Protein AF-A0A920FJJ7-F1 (afdb_monomer)

pLDDT: mean 78.26, std 10.27, range [56.25, 90.88]

Structure (mmCIF, N/CA/C/O backbone):
data_AF-A0A920FJJ7-F1
#
_entry.id   AF-A0A920FJJ7-F1
#
loop_
_atom_site.group_PDB
_atom_site.id
_atom_site.type_symbol
_atom_site.label_atom_id
_atom_site.label_alt_id
_atom_site.label_comp_id
_atom_site.label_asym_id
_atom_site.label_entity_id
_atom_site.label_seq_id
_atom_site.pdbx_PDB_ins_code
_atom_site.Cartn_x
_atom_site.Cartn_y
_atom_site.Cartn_z
_atom_site.occupancy
_atom_site.B_iso_or_equiv
_atom_site.auth_seq_id
_atom_site.auth_comp_id
_atom_site.auth_asym_id
_atom_site.auth_atom_id
_atom_site.pdbx_PDB_model_num
ATOM 1 N N . MET A 1 1 ? -10.979 -14.466 13.571 1.00 78.62 1 MET A N 1
ATOM 2 C CA . MET A 1 1 ? -10.227 -13.204 13.369 1.00 78.62 1 MET A CA 1
ATOM 3 C C . MET A 1 1 ? -8.866 -13.423 12.725 1.00 78.62 1 MET A C 1
ATOM 5 O O . MET A 1 1 ? -8.682 -12.882 11.652 1.00 78.62 1 MET A O 1
ATOM 9 N N . ARG A 1 2 ? -7.934 -14.203 13.305 1.00 85.06 2 ARG A N 1
ATOM 10 C CA . ARG A 1 2 ? -6.644 -14.504 12.638 1.00 85.06 2 ARG A CA 1
ATOM 11 C C . ARG A 1 2 ? -6.841 -15.145 11.257 1.00 85.06 2 ARG A C 1
ATOM 13 O O . ARG A 1 2 ? -6.431 -14.547 10.279 1.00 85.06 2 ARG A O 1
ATOM 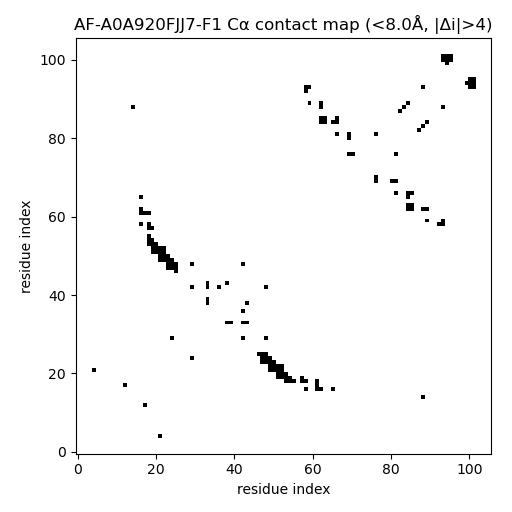20 N N . ALA A 1 3 ? -7.632 -16.218 11.189 1.00 88.69 3 ALA A N 1
ATOM 21 C CA . ALA A 1 3 ? -8.030 -16.837 9.922 1.00 88.69 3 ALA A CA 1
ATOM 22 C C . ALA A 1 3 ? -8.698 -15.849 8.943 1.00 88.69 3 ALA A C 1
ATOM 24 O O . ALA A 1 3 ? -8.451 -15.890 7.749 1.00 88.69 3 ALA A O 1
ATOM 25 N N . CYS A 1 4 ? -9.507 -14.905 9.439 1.00 86.88 4 CYS A N 1
ATOM 26 C CA . CYS A 1 4 ? -10.116 -13.882 8.586 1.00 86.88 4 CYS A CA 1
ATOM 27 C C . CYS A 1 4 ? -9.055 -12.948 7.989 1.00 86.88 4 CYS A C 1
ATOM 29 O O . CYS A 1 4 ? -9.129 -12.645 6.812 1.00 86.88 4 CYS A O 1
ATOM 31 N N . LEU A 1 5 ? -8.067 -12.516 8.783 1.00 85.81 5 LEU A N 1
ATOM 32 C CA . LEU A 1 5 ? -6.971 -11.669 8.302 1.00 85.81 5 LEU A CA 1
ATOM 33 C C . LEU A 1 5 ? -6.070 -12.407 7.307 1.00 85.81 5 LEU A C 1
ATOM 35 O O . LEU A 1 5 ? -5.640 -11.799 6.333 1.00 85.81 5 LEU A O 1
ATOM 39 N N . GLU A 1 6 ? -5.819 -13.699 7.526 1.00 90.25 6 GLU A N 1
ATOM 40 C CA . GLU A 1 6 ? -5.085 -14.552 6.582 1.00 90.25 6 GLU A CA 1
ATOM 41 C C . GLU A 1 6 ? -5.816 -14.641 5.240 1.00 90.25 6 GLU A C 1
ATOM 43 O O . GLU A 1 6 ? -5.216 -14.400 4.195 1.00 90.25 6 GLU A O 1
ATOM 48 N N . LEU A 1 7 ? -7.132 -14.877 5.267 1.00 90.25 7 LEU A N 1
ATOM 49 C CA . LEU A 1 7 ? -7.958 -14.865 4.060 1.00 90.25 7 LEU A CA 1
ATOM 50 C C . LEU A 1 7 ? -7.941 -13.501 3.362 1.00 90.25 7 LEU A C 1
ATOM 52 O O . LEU A 1 7 ? -7.910 -13.446 2.135 1.00 90.25 7 LEU A O 1
ATOM 56 N N . THR A 1 8 ? -7.908 -12.394 4.108 1.00 87.62 8 THR A N 1
ATOM 57 C CA . THR A 1 8 ? -7.874 -11.062 3.493 1.00 87.62 8 THR A CA 1
ATOM 58 C C . THR A 1 8 ? -6.583 -10.783 2.726 1.00 87.62 8 THR A C 1
ATOM 60 O O . THR A 1 8 ? -6.613 -10.052 1.739 1.00 87.62 8 THR A O 1
ATOM 63 N N . VAL A 1 9 ? -5.452 -11.366 3.132 1.00 86.75 9 VAL A N 1
ATOM 64 C CA . VAL A 1 9 ? -4.189 -11.249 2.376 1.00 86.75 9 VAL A CA 1
ATOM 65 C C . VAL A 1 9 ? -4.288 -11.949 1.016 1.00 86.75 9 VAL A C 1
ATOM 67 O O . VAL A 1 9 ? -3.652 -11.517 0.058 1.00 86.75 9 VAL A O 1
ATOM 70 N N . LEU A 1 10 ? -5.116 -12.991 0.912 1.00 90.06 10 LEU A N 1
ATOM 71 C CA . LEU A 1 10 ? -5.357 -13.729 -0.332 1.00 90.06 10 LEU A CA 1
ATOM 72 C C . LEU A 1 10 ? -6.387 -13.052 -1.246 1.00 90.06 10 LEU A C 1
ATOM 74 O O . LEU A 1 10 ? -6.562 -13.473 -2.389 1.00 90.06 10 LEU A O 1
ATOM 78 N N . ALA A 1 11 ? -7.083 -12.021 -0.763 1.00 88.88 11 ALA A N 1
ATOM 79 C CA . ALA A 1 11 ? -8.103 -11.347 -1.548 1.00 88.88 11 ALA A CA 1
ATOM 80 C C . ALA A 1 11 ? -7.482 -10.641 -2.774 1.00 88.88 11 ALA A C 1
ATOM 82 O O . ALA A 1 11 ? -6.482 -9.918 -2.642 1.00 88.88 11 ALA A O 1
ATOM 83 N N . PRO A 1 12 ? -8.077 -10.801 -3.974 1.00 89.50 12 PRO A N 1
ATOM 84 C CA . PRO A 1 12 ? -7.587 -10.137 -5.173 1.00 89.50 12 PRO A CA 1
ATOM 85 C C . PRO A 1 12 ? -7.702 -8.620 -5.016 1.00 89.50 12 PRO A C 1
ATOM 87 O O . PRO A 1 12 ? -8.676 -8.103 -4.468 1.00 89.50 12 PRO A O 1
ATOM 90 N N . ASN A 1 13 ? -6.697 -7.892 -5.497 1.00 88.56 13 ASN A N 1
ATOM 91 C CA . ASN A 1 13 ? -6.668 -6.440 -5.392 1.00 88.56 13 ASN A CA 1
ATOM 92 C C . ASN A 1 13 ? -5.914 -5.796 -6.548 1.00 88.56 13 ASN A C 1
ATOM 94 O O . ASN A 1 13 ? -5.023 -6.400 -7.150 1.00 88.56 13 ASN A O 1
ATOM 98 N N . SER A 1 14 ? -6.291 -4.558 -6.859 1.00 84.12 14 SER A N 1
ATOM 99 C CA . SER A 1 14 ? -5.773 -3.844 -8.017 1.00 84.12 14 SER A CA 1
ATOM 100 C C . SER A 1 14 ? -4.256 -3.708 -7.944 1.00 84.12 14 SER A C 1
ATOM 102 O O . SER A 1 14 ? -3.708 -3.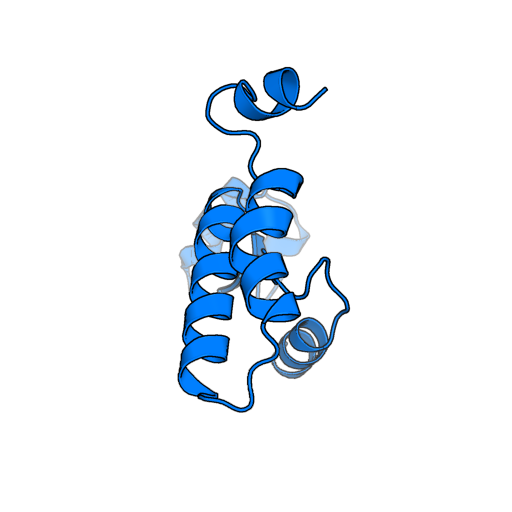144 -6.993 1.00 84.12 14 SER A O 1
ATOM 104 N N . SER A 1 15 ? -3.582 -4.245 -8.963 1.00 86.19 15 SER A N 1
ATOM 105 C CA . SER A 1 15 ? -2.122 -4.206 -9.091 1.00 86.19 15 SER A CA 1
ATOM 106 C C . SER A 1 15 ? -1.374 -4.802 -7.887 1.00 86.19 15 SER A C 1
ATOM 108 O O . SER A 1 15 ? -0.232 -4.428 -7.648 1.00 86.19 15 SER A O 1
ATOM 110 N N . ASN A 1 16 ? -2.009 -5.685 -7.107 1.00 88.00 16 ASN A N 1
ATOM 111 C CA . ASN A 1 16 ? -1.465 -6.262 -5.874 1.00 88.00 16 ASN A CA 1
ATOM 112 C C . ASN A 1 16 ? -0.905 -5.229 -4.860 1.00 88.00 16 ASN A C 1
ATOM 114 O O . ASN A 1 16 ? 0.036 -5.512 -4.119 1.00 88.00 16 ASN A O 1
ATOM 118 N N . LEU A 1 17 ? -1.451 -4.008 -4.828 1.00 86.44 17 LEU A N 1
ATOM 119 C CA . LEU A 1 17 ? -0.980 -2.943 -3.936 1.00 86.44 17 LEU A CA 1
ATOM 120 C C . LEU A 1 17 ? -1.451 -3.097 -2.491 1.00 86.44 17 LEU A C 1
ATOM 122 O O . LEU A 1 17 ? -0.826 -2.531 -1.596 1.00 86.44 17 LEU A O 1
ATOM 126 N N . GLN A 1 18 ? -2.553 -3.813 -2.262 1.00 87.94 18 GLN A N 1
ATOM 127 C CA . GLN A 1 18 ? -3.186 -3.989 -0.951 1.00 87.94 18 GLN A CA 1
ATOM 128 C C . GLN A 1 18 ? -3.281 -2.652 -0.182 1.00 87.94 18 GLN A C 1
ATOM 130 O O . GLN A 1 18 ? -2.644 -2.488 0.870 1.00 87.94 18 GLN A O 1
ATOM 135 N N . PRO A 1 19 ? -4.015 -1.646 -0.712 1.00 85.94 19 PRO A N 1
ATOM 136 C CA . PRO A 1 19 ? -4.061 -0.286 -0.167 1.00 85.94 19 PRO A CA 1
ATOM 137 C C . PRO A 1 19 ? -4.973 -0.175 1.067 1.00 85.94 19 PRO A C 1
ATOM 139 O O . PRO A 1 19 ? -5.673 0.819 1.260 1.00 85.94 19 PRO A O 1
ATOM 142 N N . TRP A 1 20 ? -4.968 -1.213 1.896 1.00 85.19 20 TRP A N 1
ATOM 143 C CA . TRP A 1 20 ? -5.750 -1.337 3.110 1.00 85.19 20 TRP A CA 1
ATOM 144 C C . TRP A 1 20 ? -4.858 -1.693 4.291 1.00 85.19 20 TRP A C 1
ATOM 146 O O . TRP A 1 20 ? -3.798 -2.312 4.156 1.00 85.19 20 TRP A O 1
ATOM 156 N N . GLU A 1 21 ? -5.329 -1.323 5.470 1.00 83.56 21 GLU A N 1
ATOM 157 C CA . GLU A 1 21 ? -4.756 -1.701 6.750 1.00 83.56 21 GLU A CA 1
ATOM 158 C C . GLU A 1 21 ? -5.877 -2.136 7.685 1.00 83.56 21 GLU A C 1
ATOM 160 O O . GLU A 1 21 ? -6.916 -1.479 7.790 1.00 83.56 21 GLU A O 1
ATOM 165 N N . PHE A 1 22 ? -5.661 -3.254 8.372 1.00 84.94 22 PHE A N 1
ATOM 166 C CA . PHE A 1 22 ? -6.621 -3.795 9.321 1.00 84.94 22 PHE A CA 1
ATOM 167 C C . PHE A 1 22 ? -6.154 -3.543 10.744 1.00 84.94 22 PHE A C 1
ATOM 169 O O . PHE A 1 22 ? -5.042 -3.905 11.126 1.00 84.94 22 PHE A O 1
ATOM 176 N N . TYR A 1 23 ? -7.049 -2.983 11.547 1.00 81.50 23 TYR A N 1
ATOM 177 C CA . TYR A 1 23 ? -6.816 -2.708 12.955 1.00 81.50 23 TYR A CA 1
ATOM 178 C C . TYR A 1 23 ? -7.702 -3.628 13.789 1.00 81.50 23 TYR A C 1
ATOM 180 O O . TYR A 1 23 ? -8.931 -3.590 13.693 1.00 81.50 23 TYR A O 1
ATOM 188 N N . TRP A 1 24 ? -7.082 -4.469 14.618 1.00 81.06 24 TRP A N 1
ATOM 189 C CA . TRP A 1 24 ? -7.786 -5.358 15.540 1.00 81.06 24 TRP A CA 1
ATOM 190 C C . TRP A 1 24 ? -7.568 -4.909 16.985 1.00 81.06 24 TRP A C 1
ATOM 192 O O . TRP A 1 24 ? -6.508 -5.133 17.570 1.00 81.06 24 TRP A O 1
ATOM 202 N N . VAL A 1 25 ? -8.589 -4.284 17.574 1.00 77.88 25 VAL A N 1
ATOM 203 C CA . VAL A 1 25 ? -8.493 -3.668 18.903 1.00 77.88 25 VAL A CA 1
ATOM 204 C C . VAL A 1 25 ? -9.075 -4.599 19.965 1.00 77.88 25 VAL A C 1
ATOM 206 O O . VAL A 1 25 ? -10.238 -5.012 19.901 1.00 77.88 25 VAL A O 1
ATOM 209 N N . ARG A 1 26 ? -8.242 -4.943 20.957 1.00 71.62 26 ARG A N 1
ATOM 210 C CA . ARG A 1 26 ? -8.563 -5.898 22.038 1.00 71.62 26 ARG A CA 1
ATOM 211 C C . ARG A 1 26 ? -8.703 -5.253 23.425 1.00 71.62 26 ARG A C 1
ATOM 213 O O . ARG A 1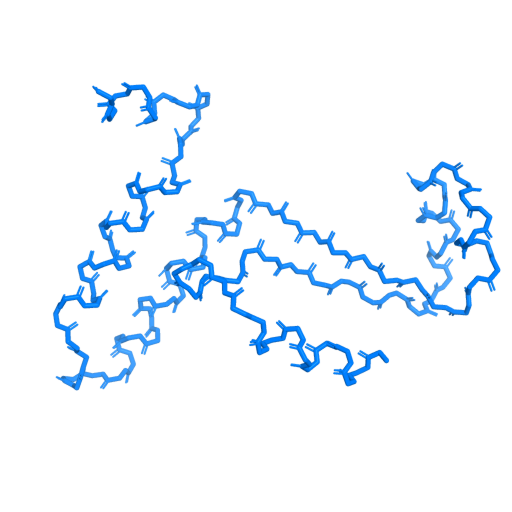 26 ? -9.301 -5.865 24.300 1.00 71.62 26 ARG A O 1
ATOM 220 N N . THR A 1 27 ? -8.184 -4.042 23.621 1.00 67.88 27 THR A N 1
ATOM 221 C CA . THR A 1 27 ? -8.065 -3.347 24.918 1.00 67.88 27 THR A CA 1
ATOM 222 C C . THR A 1 27 ? -9.130 -2.259 25.138 1.00 67.88 27 THR A C 1
ATOM 224 O O . THR A 1 27 ? -9.986 -2.015 24.287 1.00 67.88 27 THR A O 1
ATOM 227 N N . ALA A 1 28 ? -9.090 -1.604 26.308 1.00 58.25 28 ALA A N 1
ATOM 228 C CA . ALA A 1 28 ? -10.085 -0.656 26.830 1.00 58.25 28 ALA A CA 1
ATOM 229 C C . ALA A 1 28 ? -10.344 0.615 25.984 1.00 58.25 28 ALA A C 1
ATOM 231 O O . ALA A 1 28 ? -11.271 1.373 26.284 1.00 58.25 28 ALA A O 1
ATOM 232 N N . GLU A 1 29 ? -9.601 0.838 24.895 1.00 64.25 29 GLU A N 1
ATOM 233 C CA . GLU A 1 29 ? -9.836 1.941 23.950 1.00 64.25 29 GLU A CA 1
ATOM 234 C C . GLU A 1 29 ? -11.135 1.803 23.138 1.00 64.25 29 GLU A C 1
ATOM 236 O O . GLU A 1 29 ? -11.557 2.747 22.467 1.00 64.25 29 GLU A O 1
ATOM 241 N N . LYS A 1 30 ? -11.846 0.674 23.271 1.00 62.53 30 LYS A N 1
ATOM 242 C CA . LYS A 1 30 ? -13.187 0.468 22.701 1.00 62.53 30 LYS A CA 1
ATOM 243 C C . LYS A 1 30 ? -14.157 1.608 22.989 1.00 62.53 30 LYS A C 1
ATOM 245 O O . LYS A 1 30 ? -14.953 1.939 22.123 1.00 62.53 30 LYS A O 1
ATOM 250 N N . ARG A 1 31 ? -14.096 2.235 24.172 1.00 61.78 31 ARG A N 1
ATOM 251 C CA . ARG A 1 31 ? -14.991 3.359 24.514 1.00 61.78 31 ARG A CA 1
ATOM 252 C C . ARG A 1 31 ? -14.768 4.582 23.618 1.00 61.78 31 ARG A C 1
ATOM 254 O O . ARG A 1 31 ? -15.735 5.268 23.292 1.00 61.78 31 ARG A O 1
ATOM 261 N N . LYS A 1 32 ? -13.525 4.838 23.195 1.00 68.44 32 LYS A N 1
ATOM 262 C CA . LYS A 1 32 ? -13.197 5.918 22.251 1.00 68.44 32 LYS A CA 1
ATOM 263 C C . LYS A 1 32 ? -13.674 5.561 20.842 1.00 68.44 32 LYS A C 1
ATOM 265 O O . LYS A 1 32 ? -14.342 6.368 20.208 1.00 68.44 32 LYS A O 1
ATOM 270 N N . ILE A 1 33 ? -13.418 4.328 20.398 1.00 72.00 33 ILE A N 1
ATOM 271 C CA . ILE A 1 33 ? -13.829 3.833 19.071 1.00 72.00 33 ILE A CA 1
ATOM 272 C C . ILE A 1 33 ? -15.352 3.793 18.936 1.00 72.00 33 ILE A C 1
ATOM 274 O O . ILE A 1 33 ? -15.893 4.242 17.940 1.00 72.00 33 ILE A O 1
ATOM 278 N N . ASN A 1 34 ? -16.061 3.326 19.956 1.00 67.06 34 ASN A N 1
ATOM 279 C CA . ASN A 1 34 ? -17.520 3.299 19.980 1.00 67.06 34 ASN A CA 1
ATOM 280 C C . ASN A 1 34 ? -18.117 4.718 19.877 1.00 67.06 34 ASN A C 1
ATOM 282 O O . ASN A 1 34 ? -19.095 4.940 19.171 1.00 67.06 34 ASN A O 1
ATOM 286 N N . ARG A 1 35 ? -17.480 5.717 20.506 1.00 65.06 35 ARG A N 1
ATOM 287 C CA . ARG A 1 35 ? -17.863 7.128 20.335 1.00 65.06 35 ARG A CA 1
ATOM 288 C C . ARG A 1 35 ? -17.644 7.615 18.896 1.00 65.06 35 ARG A C 1
ATOM 290 O O . ARG A 1 35 ? -18.496 8.327 18.382 1.00 65.06 35 ARG A O 1
ATOM 297 N N . LEU A 1 36 ? -16.543 7.212 18.261 1.00 70.62 36 LEU A N 1
ATOM 298 C CA . LEU A 1 36 ? -16.243 7.510 16.852 1.00 70.62 36 LEU A CA 1
ATOM 299 C C . LEU A 1 36 ? -17.202 6.794 15.883 1.00 70.62 36 LEU A C 1
ATOM 301 O O . LEU A 1 36 ? -17.554 7.352 14.852 1.00 70.62 36 LEU A O 1
ATOM 305 N N . LEU A 1 37 ? -17.678 5.599 16.238 1.00 70.69 37 LEU A N 1
ATOM 306 C CA . LEU A 1 37 ? -18.678 4.818 15.498 1.00 70.69 37 LEU A CA 1
ATOM 307 C C . LEU A 1 37 ? -20.126 5.210 15.848 1.00 70.69 37 LEU A C 1
ATOM 309 O O . LEU A 1 37 ? -21.030 4.381 15.752 1.00 70.69 37 LEU A O 1
ATOM 313 N N . LEU A 1 38 ? -20.354 6.447 16.302 1.00 72.19 38 LEU A N 1
ATOM 314 C CA . LEU A 1 38 ? -21.683 6.989 16.621 1.00 72.19 38 LEU A CA 1
ATOM 315 C C . LEU A 1 38 ? -22.497 6.146 17.621 1.00 72.19 38 LEU A C 1
ATOM 317 O O . LEU A 1 38 ? -23.723 6.134 17.584 1.00 72.19 38 LEU A O 1
ATOM 321 N N . ARG A 1 39 ? -21.828 5.449 18.545 1.00 60.72 39 ARG A N 1
ATOM 322 C CA . ARG A 1 39 ? -22.460 4.568 19.540 1.00 60.72 39 ARG A CA 1
ATOM 323 C C . ARG A 1 39 ? -23.245 3.393 18.948 1.00 60.72 39 ARG A C 1
ATOM 325 O O . ARG A 1 39 ? -24.221 2.946 19.549 1.00 60.72 39 ARG A O 1
ATOM 332 N N . ALA A 1 40 ? -22.816 2.864 17.801 1.00 68.50 40 ALA A N 1
ATOM 333 C CA . ALA A 1 40 ? -23.426 1.674 17.217 1.00 68.50 40 ALA A CA 1
ATOM 334 C C . ALA A 1 40 ? -23.498 0.523 18.245 1.00 68.50 40 ALA A C 1
ATOM 336 O O . ALA A 1 40 ? -22.482 0.116 18.821 1.00 68.50 40 ALA A O 1
ATOM 337 N N . THR A 1 41 ? -24.700 -0.021 18.458 1.00 57.91 41 THR A N 1
ATOM 338 C CA . THR A 1 41 ? -25.006 -1.059 19.464 1.00 57.91 41 THR A CA 1
ATOM 339 C C . THR A 1 41 ? -24.172 -2.331 19.301 1.00 57.91 41 THR A C 1
ATOM 341 O O . THR A 1 41 ? -23.824 -2.977 20.293 1.00 57.91 41 THR A O 1
ATOM 344 N N . SER A 1 42 ? -23.759 -2.636 18.071 1.00 59.69 42 SER A N 1
ATOM 345 C CA . SER A 1 42 ? -22.841 -3.726 17.719 1.00 59.69 42 SER A CA 1
ATOM 346 C C . SER A 1 42 ? -21.429 -3.549 18.294 1.00 59.69 42 SER A C 1
ATOM 348 O O . SER A 1 42 ? -20.770 -4.528 18.644 1.00 59.69 42 SER A O 1
ATOM 350 N N . SER A 1 43 ? -20.962 -2.309 18.454 1.00 58.59 43 SER A N 1
ATOM 351 C CA . SER A 1 43 ? -19.640 -2.007 19.017 1.00 58.59 43 SER A CA 1
ATOM 352 C C . SER A 1 43 ? -19.636 -1.930 20.551 1.00 58.59 43 SER A C 1
ATOM 354 O O . SER A 1 43 ? -18.580 -2.093 21.165 1.00 58.59 43 SER A O 1
ATOM 356 N N . ILE A 1 44 ? -20.814 -1.756 21.171 1.00 58.25 44 ILE A N 1
ATOM 357 C CA . ILE A 1 44 ? -21.019 -1.804 22.630 1.00 58.25 44 ILE A CA 1
ATOM 358 C C . ILE A 1 44 ? -20.895 -3.242 23.148 1.00 58.25 44 ILE A C 1
ATOM 360 O O . ILE A 1 44 ? -20.186 -3.483 24.123 1.00 58.25 44 ILE A O 1
ATOM 364 N N . HIS A 1 45 ? -21.555 -4.192 22.481 1.00 57.22 45 HIS A N 1
ATOM 365 C CA . HIS A 1 45 ? -21.674 -5.576 22.957 1.00 57.22 45 HIS A CA 1
ATOM 366 C C . HIS A 1 45 ? -20.544 -6.494 22.477 1.00 57.22 45 HIS A C 1
ATOM 368 O O . HIS A 1 45 ? -20.380 -7.601 22.987 1.00 57.22 45 HIS A O 1
ATOM 374 N N . SER A 1 46 ? -19.736 -6.060 21.507 1.00 58.94 46 SER A N 1
ATOM 375 C CA . SER A 1 46 ? -18.694 -6.921 20.955 1.00 58.94 46 SER A CA 1
ATOM 376 C C . SER A 1 46 ? -17.461 -7.042 21.862 1.00 58.94 46 SER A C 1
ATOM 378 O O . SER A 1 46 ? -16.784 -6.070 22.234 1.00 58.94 46 SER A O 1
ATOM 380 N N . THR A 1 47 ? -17.056 -8.286 22.125 1.00 59.28 47 THR A N 1
ATOM 381 C CA . THR A 1 47 ? -15.787 -8.611 22.791 1.00 59.28 47 THR A CA 1
ATOM 382 C C . THR A 1 47 ? -14.573 -8.150 21.973 1.00 59.28 47 THR A C 1
ATOM 384 O O . THR A 1 47 ? -13.502 -7.954 22.552 1.00 59.28 47 THR A O 1
ATOM 387 N N . ARG A 1 48 ? -14.695 -7.907 20.658 1.00 60.34 48 ARG A N 1
ATOM 388 C CA . ARG A 1 48 ? -13.587 -7.503 19.767 1.00 60.34 48 ARG A CA 1
ATOM 389 C C . ARG A 1 48 ? -14.084 -6.606 18.626 1.00 60.34 48 ARG A C 1
ATOM 391 O O . ARG A 1 48 ? -14.997 -6.988 17.907 1.00 60.34 48 ARG A O 1
ATOM 398 N N . VAL A 1 49 ? -13.449 -5.454 18.416 1.00 60.91 49 VAL A N 1
ATOM 399 C CA . VAL A 1 49 ? -13.774 -4.550 17.296 1.00 60.91 49 VAL A CA 1
ATOM 400 C C . VAL A 1 49 ? -12.656 -4.623 16.257 1.00 60.91 49 VAL A C 1
ATOM 402 O O . VAL A 1 49 ? -11.473 -4.575 16.606 1.00 60.91 49 VAL A O 1
ATOM 405 N N . SER A 1 50 ? -13.030 -4.768 14.989 1.00 63.03 50 SER A N 1
ATOM 406 C CA . SER A 1 50 ? -12.122 -4.770 13.842 1.00 63.03 50 SER A CA 1
ATOM 407 C C . SER A 1 50 ? -12.497 -3.654 12.877 1.00 63.03 50 SER A C 1
ATOM 409 O O . SER A 1 50 ? -13.663 -3.545 12.507 1.00 63.03 50 SER A O 1
ATOM 411 N N . GLY A 1 51 ? -11.517 -2.853 12.468 1.00 67.81 51 GLY A N 1
ATOM 412 C CA . GLY A 1 51 ? -11.678 -1.806 11.462 1.00 67.81 51 GLY A CA 1
ATOM 413 C C . GLY A 1 51 ? -10.780 -2.056 10.255 1.00 67.81 51 GLY A C 1
ATOM 414 O O . GLY A 1 51 ? -9.692 -2.615 10.396 1.00 67.81 51 GLY A O 1
ATOM 415 N N . CYS A 1 52 ? -11.238 -1.629 9.083 1.00 67.94 52 CYS A N 1
ATOM 416 C CA . CYS A 1 52 ? -10.429 -1.529 7.875 1.00 67.94 52 CYS A CA 1
ATOM 417 C C . CYS A 1 52 ? -10.263 -0.047 7.544 1.00 67.94 52 CYS A C 1
ATOM 419 O O . CYS A 1 52 ? -11.240 0.701 7.575 1.00 67.94 52 CYS A O 1
ATOM 421 N N . SER A 1 53 ? -9.038 0.371 7.252 1.00 71.25 53 SER A N 1
ATOM 422 C CA . SER A 1 53 ? -8.734 1.709 6.761 1.00 71.25 53 SER A CA 1
ATOM 423 C C . SER A 1 53 ? -8.127 1.610 5.373 1.00 71.25 53 SER A C 1
ATOM 425 O O . SER A 1 53 ? -7.265 0.768 5.127 1.00 71.25 53 SER A O 1
ATOM 427 N N . SER A 1 54 ? -8.547 2.499 4.481 1.00 71.62 54 SER A N 1
ATOM 428 C CA . SER A 1 54 ? -7.913 2.730 3.186 1.00 71.62 54 SER A CA 1
ATOM 429 C C . SER A 1 54 ? -7.520 4.198 3.102 1.00 71.62 54 SER A C 1
ATOM 431 O O . SER A 1 54 ? -8.333 5.073 3.400 1.00 71.62 54 SER A O 1
ATOM 433 N N . SER A 1 55 ? -6.289 4.487 2.688 1.00 71.25 55 SER A N 1
ATOM 434 C CA . SER A 1 55 ? -5.793 5.860 2.567 1.00 71.25 55 SER A CA 1
ATOM 435 C C . SER A 1 55 ? -5.046 6.054 1.257 1.00 71.25 55 SER A C 1
ATOM 437 O O . SER A 1 55 ? -4.300 5.180 0.816 1.00 71.25 55 SER A O 1
ATOM 439 N N . THR A 1 56 ? -5.169 7.246 0.677 1.00 68.81 56 THR A N 1
ATOM 440 C CA . THR A 1 56 ? -4.366 7.681 -0.474 1.00 68.81 56 THR A CA 1
ATOM 441 C C . THR A 1 56 ? -2.866 7.637 -0.188 1.00 68.81 56 THR A C 1
ATOM 443 O O . THR A 1 56 ? -2.091 7.350 -1.094 1.00 68.81 56 THR A O 1
ATOM 446 N N . ARG A 1 57 ? -2.442 7.794 1.075 1.00 74.06 57 ARG A N 1
ATOM 447 C CA . ARG A 1 57 ? -1.033 7.623 1.476 1.00 74.06 57 ARG A CA 1
ATOM 448 C C . ARG A 1 57 ? -0.512 6.208 1.213 1.00 74.06 57 ARG A C 1
ATOM 450 O O . ARG A 1 57 ? 0.650 6.038 0.853 1.00 74.06 57 ARG A O 1
ATOM 457 N N . LEU A 1 58 ? -1.364 5.190 1.353 1.00 78.75 58 LEU A N 1
ATOM 458 C CA . LEU A 1 58 ? -0.993 3.804 1.051 1.00 78.75 58 LEU A CA 1
ATOM 459 C C . LEU A 1 58 ? -0.774 3.616 -0.454 1.00 78.75 58 LEU A C 1
ATOM 461 O O . LEU A 1 58 ? 0.146 2.913 -0.858 1.00 78.75 58 LEU A O 1
ATOM 465 N N . LEU A 1 59 ? -1.539 4.309 -1.298 1.00 77.00 59 LEU A N 1
ATOM 466 C CA . LEU A 1 59 ? -1.340 4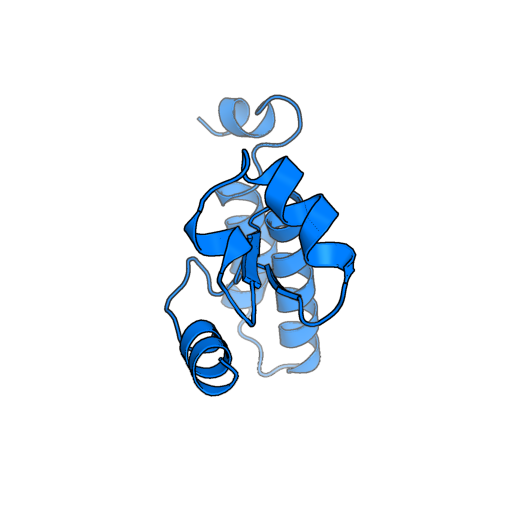.281 -2.751 1.00 77.00 59 LEU A CA 1
ATOM 467 C C . LEU A 1 59 ? -0.012 4.925 -3.188 1.00 77.00 59 LEU A C 1
ATOM 469 O O . LEU A 1 59 ? 0.483 4.628 -4.273 1.00 77.00 59 LEU A O 1
ATOM 473 N N . GLU A 1 60 ? 0.599 5.767 -2.353 1.00 78.81 60 GLU A N 1
ATOM 474 C CA . GLU A 1 60 ? 1.926 6.340 -2.609 1.00 78.81 60 GLU A CA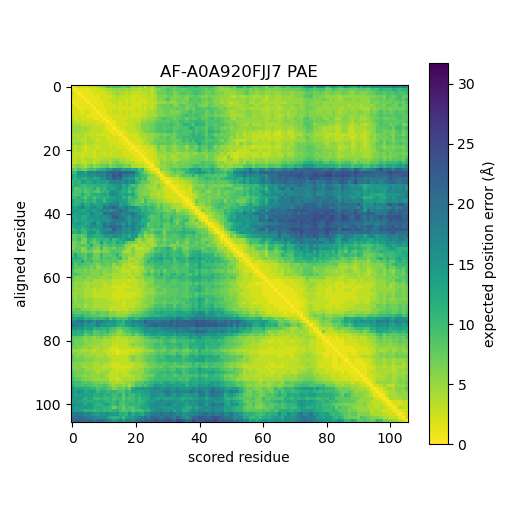 1
AT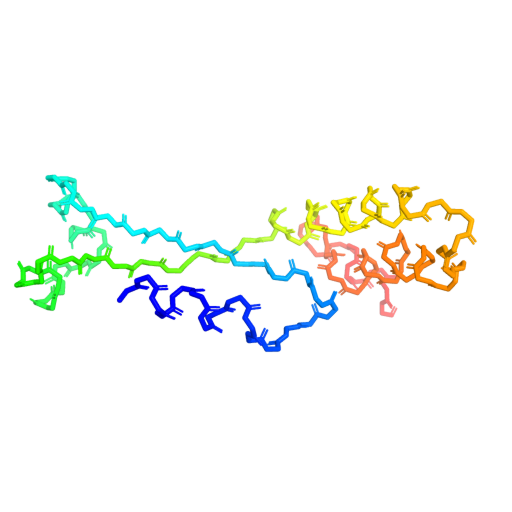OM 475 C C . GLU A 1 60 ? 3.073 5.463 -2.090 1.00 78.81 60 GLU A C 1
ATOM 477 O O . GLU A 1 60 ? 4.140 5.414 -2.709 1.00 78.81 60 GLU A O 1
ATOM 482 N N . SER A 1 61 ? 2.877 4.767 -0.966 1.00 83.81 61 SER A N 1
ATOM 483 C CA . SER A 1 61 ? 3.925 3.971 -0.315 1.00 83.81 61 SER A CA 1
ATOM 484 C C . SER A 1 61 ? 4.022 2.535 -0.839 1.00 83.81 61 SER A C 1
ATOM 486 O O . SER A 1 61 ? 5.128 2.014 -1.002 1.00 83.81 61 SER A O 1
ATOM 488 N N . LYS A 1 62 ? 2.893 1.889 -1.154 1.00 86.56 62 LYS A N 1
ATOM 489 C CA . LYS A 1 62 ? 2.848 0.478 -1.577 1.00 86.56 62 LYS A CA 1
ATOM 490 C C . LYS A 1 62 ? 3.575 0.211 -2.905 1.00 86.56 62 LYS A C 1
ATOM 492 O O . LYS A 1 62 ? 4.330 -0.759 -2.946 1.00 86.56 62 LYS A O 1
ATOM 497 N N . PRO A 1 63 ? 3.469 1.056 -3.954 1.00 86.38 63 PRO A N 1
ATOM 498 C CA . PRO A 1 63 ? 4.232 0.846 -5.187 1.00 86.38 63 PRO A CA 1
ATOM 499 C C . PRO A 1 63 ? 5.746 0.900 -4.958 1.00 86.38 63 PRO A C 1
ATOM 501 O O . PRO A 1 63 ? 6.480 0.115 -5.547 1.00 86.38 63 PRO A O 1
ATOM 504 N N . LYS A 1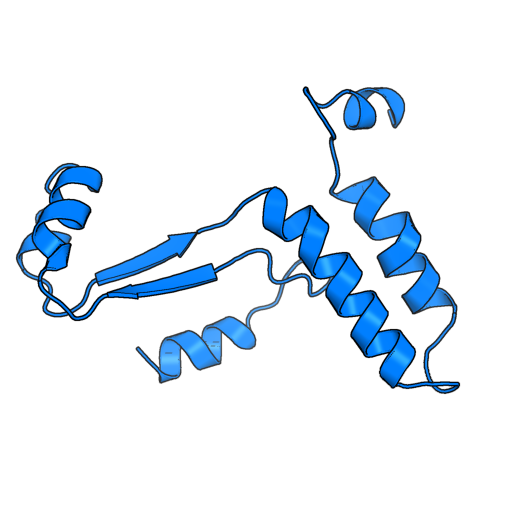 64 ? 6.218 1.778 -4.059 1.00 88.62 64 LYS A N 1
ATOM 505 C CA . LYS A 1 64 ? 7.643 1.869 -3.699 1.00 88.62 64 LYS A CA 1
ATOM 506 C C . LYS A 1 64 ? 8.125 0.588 -3.029 1.00 88.62 64 LYS A C 1
ATOM 508 O O . LYS A 1 64 ? 9.167 0.069 -3.398 1.00 88.62 64 LYS A O 1
ATOM 513 N N . ARG A 1 65 ? 7.329 0.043 -2.105 1.00 89.19 65 ARG A N 1
ATOM 514 C CA . ARG A 1 65 ? 7.626 -1.244 -1.464 1.00 89.19 65 ARG A CA 1
ATOM 515 C C . ARG A 1 65 ? 7.671 -2.389 -2.477 1.00 89.19 65 ARG A C 1
ATOM 517 O O . ARG A 1 65 ? 8.552 -3.233 -2.382 1.00 89.19 65 ARG A O 1
ATOM 524 N N . MET A 1 66 ? 6.760 -2.404 -3.452 1.00 89.00 66 MET A N 1
ATOM 525 C CA . MET A 1 66 ? 6.797 -3.388 -4.537 1.00 89.00 66 MET A CA 1
ATOM 526 C C . MET A 1 66 ? 8.083 -3.273 -5.357 1.00 89.00 66 MET A C 1
ATOM 528 O O . MET A 1 66 ? 8.688 -4.295 -5.650 1.00 89.00 66 MET A O 1
ATOM 532 N N . LEU A 1 67 ? 8.533 -2.056 -5.678 1.00 88.81 67 LEU A N 1
ATOM 533 C CA . LEU A 1 67 ? 9.807 -1.845 -6.372 1.00 88.81 67 LEU A CA 1
ATOM 534 C C . LEU A 1 67 ? 10.997 -2.375 -5.568 1.00 88.81 67 LEU A C 1
ATOM 536 O O . LEU A 1 67 ? 11.809 -3.090 -6.137 1.00 88.81 67 LEU A O 1
ATOM 540 N N . THR A 1 68 ? 11.052 -2.123 -4.256 1.00 90.19 68 THR A N 1
ATOM 541 C CA . THR A 1 68 ? 12.104 -2.677 -3.387 1.00 90.19 68 THR A CA 1
ATOM 542 C C . THR A 1 68 ? 12.140 -4.205 -3.441 1.00 90.19 68 THR A C 1
ATOM 544 O O . THR A 1 68 ? 13.200 -4.775 -3.660 1.00 90.19 68 THR A O 1
ATOM 547 N N . LEU A 1 69 ? 10.982 -4.868 -3.341 1.00 88.69 69 LEU A N 1
ATOM 548 C CA . LEU A 1 69 ? 10.897 -6.331 -3.443 1.00 88.69 69 LEU A CA 1
ATOM 549 C C . LEU A 1 69 ? 11.333 -6.843 -4.824 1.00 88.69 69 LEU A C 1
ATOM 551 O O . LEU A 1 69 ? 11.991 -7.871 -4.930 1.00 88.69 69 LEU A O 1
ATOM 555 N N . ILE A 1 70 ? 10.978 -6.128 -5.894 1.00 88.19 70 ILE A N 1
ATOM 556 C CA . ILE A 1 70 ? 11.397 -6.469 -7.261 1.00 88.19 70 ILE A CA 1
ATOM 557 C C . ILE A 1 70 ? 12.913 -6.299 -7.423 1.00 88.19 70 ILE A C 1
ATOM 559 O O . ILE A 1 70 ? 13.546 -7.076 -8.132 1.00 88.19 70 ILE A O 1
ATOM 563 N N . ASP A 1 71 ? 13.506 -5.298 -6.781 1.00 87.31 71 ASP A N 1
ATOM 564 C CA . ASP A 1 71 ? 14.947 -5.063 -6.830 1.00 87.31 71 ASP A CA 1
ATOM 565 C C . ASP A 1 71 ? 15.722 -6.110 -6.017 1.00 87.31 71 ASP A C 1
ATOM 567 O O . ASP A 1 71 ? 16.754 -6.591 -6.485 1.00 87.31 71 ASP A O 1
ATOM 571 N N . GLU A 1 72 ? 15.174 -6.565 -4.886 1.00 88.81 72 GLU A N 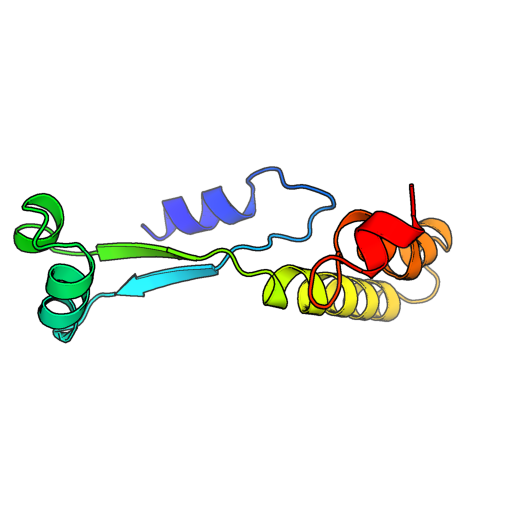1
ATOM 572 C CA . GLU A 1 72 ? 15.692 -7.704 -4.110 1.00 88.81 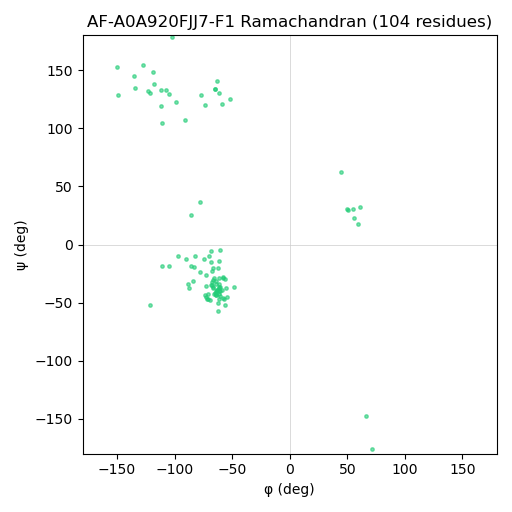72 GLU A CA 1
ATOM 573 C C . GLU A 1 72 ? 15.686 -9.024 -4.904 1.00 88.81 72 GLU A C 1
ATOM 575 O O . GLU A 1 72 ? 16.547 -9.877 -4.695 1.00 88.81 72 GLU A O 1
ATOM 580 N N . MET A 1 73 ? 14.765 -9.198 -5.862 1.00 82.75 73 MET A N 1
ATOM 581 C CA . MET A 1 73 ? 14.740 -10.371 -6.752 1.00 82.75 73 MET A CA 1
ATOM 582 C C . MET A 1 73 ? 15.897 -10.399 -7.775 1.00 82.75 73 MET A C 1
ATOM 584 O O . MET A 1 73 ? 16.094 -11.419 -8.448 1.00 82.75 73 MET A O 1
ATOM 588 N N . GLY A 1 74 ? 16.669 -9.313 -7.904 1.00 80.00 74 GLY A N 1
ATOM 589 C CA . GLY A 1 74 ? 17.840 -9.223 -8.780 1.00 80.00 74 GLY A CA 1
ATOM 590 C C . GLY A 1 74 ? 17.512 -9.306 -10.278 1.00 80.00 74 GLY A C 1
ATOM 591 O O . GLY A 1 74 ? 16.454 -8.870 -10.731 1.00 80.00 74 GLY A O 1
ATOM 592 N N . GLU A 1 75 ? 18.420 -9.885 -11.072 1.00 74.25 75 GLU A N 1
ATOM 593 C CA . GLU A 1 75 ? 18.306 -10.023 -12.543 1.00 74.25 75 GLU A CA 1
ATOM 594 C C . GLU A 1 75 ? 17.095 -10.856 -13.011 1.00 74.25 75 GLU A C 1
ATOM 596 O O . GLU A 1 75 ? 16.713 -10.809 -14.179 1.00 74.25 75 GLU A O 1
ATOM 601 N N . LYS A 1 76 ? 16.443 -11.602 -12.110 1.00 75.81 76 LYS A N 1
ATOM 602 C CA . LYS A 1 76 ? 15.226 -12.369 -12.429 1.00 75.81 76 LYS A CA 1
ATOM 603 C C . LYS A 1 76 ? 13.984 -11.486 -12.577 1.00 75.81 76 LYS A C 1
ATOM 605 O O . LYS A 1 76 ? 12.951 -11.962 -13.047 1.00 75.81 76 LYS A O 1
ATOM 610 N N . ALA A 1 77 ? 14.057 -10.219 -12.172 1.00 78.62 77 ALA A N 1
ATOM 611 C CA . ALA A 1 77 ? 12.952 -9.281 -12.272 1.00 78.62 77 ALA A CA 1
ATOM 612 C C . ALA A 1 77 ? 12.723 -8.815 -13.725 1.00 78.62 77 ALA A C 1
ATOM 614 O O . ALA A 1 77 ? 13.585 -8.150 -14.309 1.00 78.62 77 ALA A O 1
ATOM 615 N N . PRO A 1 78 ? 11.537 -9.052 -14.317 1.00 82.94 78 PRO A N 1
ATOM 616 C CA . PRO A 1 78 ? 11.245 -8.557 -15.654 1.00 82.94 78 PRO A CA 1
ATOM 617 C C . PRO A 1 78 ? 11.219 -7.023 -15.679 1.00 82.94 78 PRO A C 1
ATOM 619 O O . PRO A 1 78 ? 10.543 -6.375 -14.872 1.00 82.94 78 PRO A O 1
ATOM 622 N N . ARG A 1 79 ? 11.883 -6.418 -16.673 1.00 83.88 79 ARG A N 1
ATOM 623 C CA . ARG A 1 79 ? 11.901 -4.951 -16.867 1.00 83.88 79 ARG A CA 1
ATOM 624 C C . ARG A 1 79 ? 10.493 -4.353 -17.001 1.00 83.88 79 ARG A C 1
ATOM 626 O O . ARG A 1 79 ? 10.263 -3.210 -16.603 1.00 83.88 79 ARG A O 1
ATOM 633 N N . SER A 1 80 ? 9.545 -5.127 -17.532 1.00 86.69 80 SER A N 1
ATOM 634 C CA . SER A 1 80 ? 8.132 -4.752 -17.643 1.00 86.69 80 SER A CA 1
ATOM 635 C C . SER A 1 80 ? 7.493 -4.487 -16.280 1.00 86.69 80 SER A C 1
ATOM 637 O O . SER A 1 80 ? 6.765 -3.507 -16.133 1.00 86.69 80 SER A O 1
ATOM 639 N N . VAL A 1 81 ? 7.818 -5.294 -15.269 1.00 87.56 81 VAL A N 1
ATOM 640 C CA . VAL A 1 81 ? 7.269 -5.178 -13.914 1.00 87.56 81 VAL A CA 1
ATOM 641 C C . VAL A 1 81 ? 7.831 -3.937 -13.214 1.00 87.56 81 VAL A C 1
ATOM 643 O O . VAL A 1 81 ? 7.063 -3.159 -12.646 1.00 87.56 81 VAL A O 1
ATOM 646 N N . ARG A 1 82 ? 9.138 -3.662 -13.353 1.00 86.50 82 ARG A N 1
ATOM 647 C CA . ARG A 1 82 ? 9.742 -2.400 -12.876 1.00 86.50 82 ARG A CA 1
ATOM 648 C C . ARG A 1 82 ? 9.080 -1.176 -13.512 1.00 86.50 82 ARG A C 1
ATOM 650 O O . ARG A 1 82 ? 8.717 -0.229 -12.816 1.00 86.50 82 ARG A O 1
ATOM 657 N N . LYS A 1 83 ? 8.862 -1.197 -14.833 1.00 89.50 83 LYS A N 1
ATOM 658 C CA . LYS A 1 83 ? 8.161 -0.112 -15.544 1.00 89.50 83 LYS A CA 1
ATOM 659 C C . LYS A 1 83 ? 6.711 0.034 -15.071 1.00 89.50 83 LYS A C 1
ATOM 661 O O . LYS A 1 83 ? 6.228 1.158 -14.929 1.00 89.50 83 LYS A O 1
ATOM 666 N N . TYR A 1 84 ? 6.031 -1.079 -14.810 1.00 90.88 84 TYR A N 1
ATOM 667 C CA . TYR A 1 84 ? 4.650 -1.091 -14.344 1.00 90.88 84 TYR A CA 1
ATOM 668 C C . TYR A 1 84 ? 4.506 -0.406 -12.981 1.00 90.88 84 TYR A C 1
ATOM 670 O O . TYR A 1 84 ? 3.806 0.602 -12.882 1.00 90.88 84 TYR A O 1
ATOM 678 N N . TYR A 1 85 ? 5.228 -0.869 -11.959 1.00 89.81 85 TYR A N 1
ATOM 679 C CA . TYR A 1 85 ? 5.140 -0.283 -10.617 1.00 89.81 85 TYR A CA 1
ATOM 680 C C . TYR A 1 85 ? 5.809 1.093 -10.503 1.00 89.81 85 TYR A C 1
ATOM 682 O O . TYR A 1 85 ? 5.390 1.903 -9.680 1.00 89.81 85 TYR A O 1
ATOM 690 N N . GLY A 1 86 ? 6.807 1.389 -11.340 1.00 87.62 86 GLY A N 1
ATOM 691 C CA . GLY A 1 86 ? 7.528 2.664 -11.313 1.00 87.62 86 GLY A CA 1
ATOM 692 C C . GLY A 1 86 ? 6.863 3.799 -12.088 1.00 87.62 86 GLY A C 1
ATOM 693 O O . GLY A 1 86 ? 7.007 4.957 -11.707 1.00 87.62 86 GLY A O 1
ATOM 694 N N . LYS A 1 87 ? 6.136 3.500 -13.171 1.00 87.56 87 LYS A N 1
ATOM 695 C CA . LYS A 1 87 ? 5.519 4.530 -14.027 1.00 87.56 87 LYS A CA 1
ATOM 696 C C . LYS A 1 87 ? 4.011 4.382 -14.133 1.00 87.56 87 LYS A C 1
ATOM 698 O O . LYS A 1 87 ? 3.294 5.346 -13.889 1.00 87.56 87 LYS A O 1
ATOM 703 N N . ILE A 1 88 ? 3.528 3.190 -14.479 1.00 88.56 88 ILE A N 1
ATOM 704 C CA . ILE A 1 88 ? 2.108 2.974 -14.799 1.00 88.56 88 ILE A CA 1
ATOM 705 C C . ILE A 1 88 ? 1.247 3.102 -13.543 1.00 88.56 88 ILE A C 1
ATOM 707 O O . ILE A 1 88 ? 0.261 3.830 -13.546 1.00 88.56 88 ILE A O 1
ATOM 711 N N . VAL A 1 89 ? 1.644 2.455 -12.450 1.00 89.06 89 VAL A N 1
ATOM 712 C CA . VAL A 1 89 ? 0.904 2.481 -11.183 1.00 89.06 89 VAL A CA 1
ATOM 713 C C . VAL A 1 89 ? 0.809 3.903 -10.597 1.00 89.06 89 VAL A C 1
ATOM 715 O O . VAL A 1 89 ? -0.309 4.343 -10.320 1.00 89.06 89 VAL A O 1
ATOM 718 N N . PRO A 1 90 ? 1.904 4.681 -10.463 1.00 85.81 90 PRO A N 1
ATOM 719 C CA . PRO A 1 90 ? 1.809 6.078 -10.042 1.00 85.81 90 PRO A CA 1
ATOM 720 C C . PRO A 1 90 ? 0.940 6.922 -10.978 1.00 85.81 90 PRO A C 1
ATOM 722 O O . PRO A 1 90 ? 0.153 7.747 -10.520 1.00 85.81 90 PRO A O 1
ATOM 725 N N . LEU A 1 91 ? 1.028 6.700 -12.291 1.00 85.44 91 LEU A N 1
ATOM 726 C CA . LEU A 1 91 ? 0.197 7.415 -13.255 1.00 85.44 91 LEU A CA 1
ATOM 727 C C . LEU A 1 91 ? -1.295 7.078 -13.090 1.00 85.44 91 LEU A C 1
ATOM 729 O O . LEU A 1 91 ? -2.121 7.983 -13.137 1.00 85.44 91 LEU A O 1
ATOM 733 N N . ALA A 1 92 ? -1.649 5.818 -12.862 1.00 85.00 92 ALA A N 1
ATOM 734 C CA . ALA A 1 92 ? -3.041 5.396 -12.741 1.00 85.00 92 ALA A CA 1
ATOM 735 C C . ALA A 1 92 ? -3.682 5.835 -11.413 1.00 85.00 92 ALA A C 1
ATOM 737 O O . ALA A 1 92 ? -4.812 6.318 -11.404 1.00 85.00 92 ALA A O 1
ATOM 738 N N . TYR A 1 93 ? -2.966 5.696 -10.291 1.00 82.69 93 TYR A N 1
ATOM 739 C CA . TYR A 1 93 ? -3.563 5.848 -8.957 1.00 82.69 93 TYR A CA 1
ATOM 740 C C . TYR A 1 93 ? -3.216 7.160 -8.243 1.00 82.69 93 TYR A C 1
ATOM 742 O O . TYR A 1 93 ? -3.930 7.545 -7.316 1.00 82.69 93 TYR A O 1
ATOM 750 N N . GLN A 1 94 ? -2.162 7.882 -8.644 1.00 82.12 94 GLN A N 1
ATOM 751 C CA . GLN A 1 94 ? -1.821 9.160 -8.007 1.00 82.12 94 GLN A CA 1
ATOM 752 C C . GLN A 1 94 ? -2.492 10.333 -8.722 1.00 82.12 94 GLN A C 1
ATOM 754 O O . GLN A 1 94 ? -2.076 10.762 -9.804 1.00 82.12 94 GLN A O 1
ATOM 759 N N . GLN A 1 95 ? -3.506 10.889 -8.063 1.00 77.25 95 GLN A N 1
ATOM 760 C CA . GLN A 1 95 ? -4.225 12.087 -8.509 1.00 77.25 95 GLN A CA 1
ATOM 761 C C . GLN A 1 95 ? -3.504 13.392 -8.113 1.00 77.25 95 GLN A C 1
ATOM 763 O O . GLN A 1 95 ? -3.690 14.428 -8.750 1.00 77.25 95 GLN A O 1
ATOM 768 N N . GLY A 1 96 ? -2.596 13.338 -7.130 1.00 76.12 96 GLY A N 1
ATOM 769 C CA . GLY A 1 96 ? -1.860 14.505 -6.632 1.00 76.12 96 GLY A CA 1
ATOM 770 C C . GLY A 1 96 ? -2.729 15.466 -5.812 1.00 76.12 96 GLY A C 1
ATOM 771 O O . GLY A 1 96 ? -3.898 15.194 -5.541 1.00 76.12 96 GLY A O 1
ATOM 772 N N . PHE A 1 97 ? -2.145 16.591 -5.393 1.00 77.00 97 PHE A N 1
ATOM 773 C CA . PHE A 1 97 ? -2.860 17.627 -4.644 1.00 77.00 97 PHE A CA 1
ATOM 774 C C . PHE A 1 97 ? -4.010 18.198 -5.487 1.00 77.00 97 PHE A C 1
ATOM 776 O O . PHE A 1 97 ? -3.805 18.516 -6.658 1.00 77.00 97 PHE A O 1
ATOM 783 N N . LEU A 1 98 ? -5.216 18.269 -4.909 1.00 80.31 98 LEU A N 1
ATOM 784 C CA . LEU A 1 98 ? -6.451 18.728 -5.570 1.00 80.31 98 LEU A CA 1
ATOM 785 C C . LEU A 1 98 ? -6.732 18.069 -6.938 1.00 80.31 98 LEU A C 1
ATOM 787 O O . LEU A 1 98 ? -7.316 18.686 -7.823 1.00 80.31 98 LEU A O 1
ATOM 791 N N . SER A 1 99 ? -6.303 16.818 -7.133 1.00 78.12 99 SER A N 1
ATOM 792 C CA . SER A 1 99 ? -6.480 16.076 -8.392 1.00 78.12 99 SER A CA 1
ATOM 793 C C . SER A 1 99 ? -5.843 16.728 -9.627 1.00 78.12 99 SER A C 1
ATOM 795 O O . SER A 1 99 ? -6.163 16.350 -10.754 1.00 78.12 99 SER A O 1
ATOM 797 N N . ILE A 1 100 ? -4.907 17.667 -9.447 1.00 82.38 100 ILE A N 1
ATOM 798 C CA . ILE A 1 100 ? -4.250 18.393 -10.546 1.00 82.38 100 ILE A CA 1
ATOM 799 C C . ILE A 1 100 ? -3.622 17.414 -11.547 1.00 82.38 100 ILE A C 1
ATOM 801 O O . ILE A 1 100 ? -3.829 17.529 -12.754 1.00 82.38 100 ILE A O 1
ATOM 805 N N . LYS A 1 101 ? -2.922 16.381 -11.054 1.00 78.56 101 LYS A N 1
ATOM 806 C CA . LYS A 1 101 ? -2.308 15.362 -11.922 1.00 78.56 101 LYS A CA 1
ATOM 807 C C . LYS A 1 101 ? -3.345 14.501 -12.641 1.00 78.56 101 LYS A C 1
ATOM 809 O O . LYS A 1 101 ? -2.995 13.893 -13.640 1.00 78.56 101 LYS A O 1
ATOM 814 N N . GLY A 1 102 ? -4.567 14.398 -12.128 1.00 77.19 102 GLY A N 1
ATOM 815 C CA . GLY A 1 102 ? -5.672 13.703 -12.786 1.00 77.19 102 GLY A CA 1
ATOM 816 C C . GLY A 1 102 ? -6.179 14.453 -14.009 1.00 77.19 102 GLY A C 1
ATOM 817 O O . GLY A 1 102 ? -6.317 13.862 -15.075 1.00 77.19 102 GLY A O 1
ATOM 818 N N . TYR A 1 103 ? -6.387 15.764 -13.871 1.00 77.81 103 TYR A N 1
ATOM 819 C CA . TYR A 1 103 ? -6.843 16.618 -14.971 1.00 77.81 103 TYR A CA 1
ATOM 820 C C . TYR A 1 103 ? -5.800 16.763 -16.084 1.00 77.81 103 TYR A C 1
ATOM 822 O O . TYR A 1 103 ? -6.167 16.767 -17.249 1.00 77.81 103 TYR A O 1
ATOM 830 N N . LEU A 1 104 ? -4.509 16.794 -15.742 1.00 75.31 104 LEU A N 1
ATOM 831 C CA . LEU A 1 104 ? -3.401 16.838 -16.711 1.00 75.31 104 LEU A CA 1
ATOM 832 C C . LEU A 1 104 ? -3.219 15.552 -17.542 1.00 75.31 104 LEU A C 1
ATOM 834 O O . LEU A 1 104 ? -2.471 15.567 -18.513 1.00 75.31 104 LEU A O 1
ATOM 838 N N . LYS A 1 105 ? -3.824 14.429 -17.134 1.00 68.31 105 LYS A N 1
ATOM 839 C CA . LYS A 1 105 ? -3.709 13.127 -17.821 1.00 68.31 105 LYS A CA 1
ATOM 840 C C . LYS A 1 105 ? -4.874 12.838 -18.773 1.00 68.31 105 LYS A C 1
ATOM 842 O O . LYS A 1 105 ? -4.824 11.812 -19.448 1.00 68.31 105 LYS A O 1
ATOM 847 N N . LYS A 1 106 ? -5.927 13.661 -18.735 1.00 56.25 106 LYS A N 1
ATOM 848 C CA . LYS A 1 106 ? -7.092 13.547 -19.617 1.00 56.25 106 LYS A CA 1
ATOM 849 C C . LYS A 1 106 ? -6.807 14.142 -20.986 1.00 56.25 106 LYS A C 1
ATOM 851 O O . LYS A 1 106 ? -6.056 15.138 -21.038 1.00 56.25 106 LYS A O 1
#

Mean predicted aligned error: 8.69 Å

Foldseek 3Di:
DVVVVVVLLVDDDDVSLCQKDKDKDQDPCLVVVCVVVVVPVCSVPDNIDMDMDGDLVSLVVSLVVVLVVLVVVPPVRDPVSNCCSVPVSCLVRPLDDVSPSVVVVD

Solvent-accessible surface area (backbone atoms only — not comparable to full-atom values): 6436 Å² total; per-residue (Å²): 105,70,69,54,53,57,52,55,72,69,51,89,50,78,90,74,45,64,51,60,48,77,47,80,52,78,63,86,61,52,66,59,51,26,59,74,54,74,60,42,67,71,59,72,73,44,86,62,54,76,48,79,48,71,50,74,68,38,67,64,50,35,40,55,54,51,48,52,56,43,57,74,55,44,92,78,45,57,69,67,55,54,47,37,44,69,46,50,48,50,64,74,71,49,32,62,77,93,38,50,55,45,63,74,71,106

Secondary structure (DSSP, 8-state):
-HHHHHHHHTS--GGG---EEEEEE-STTHHHHHHHTTT-HHHHH-S-EEEEEE-HHHHHHHHHHHHHHHHHTGGGS-HHHHHIIIIIHHHHH---GGGHHHHTT-

Sequence (106 aa):
MRACLELTVLAPNSSNLQPWEFYWVRTAEKRKINRLLLRATSSIHSTRVSGCSSSTRLLESKPKRMLTLIDEMGEKAPRSVRKYYGKIVPLAYQQGFLSIKGYLKK

Radius of gyration: 18.48 Å; Cα contacts (8 Å, |Δi|>4): 80; chains: 1; bounding box: 43×36×46 Å

Nearest PDB structures (foldseek):
  3gbh-assembly1_B  TM=6.496E-01  e=4.592E-02  Staphylococcus epidermidis ATCC 12228
  7dp1-assembly1_B  TM=6.064E-01  e=5.878E+00  Sphingopyxis sp.
  7dp0-assembly1_B  TM=3.319E-01  e=1.857E+00  Sphingopyxis sp.